Protein AF-A0A540V771-F1 (afdb_monomer)

Radius of gyration: 19.13 Å; Cα contacts (8 Å, |Δi|>4): 33; chains: 1; bounding box: 45×29×53 Å

Sequence (135 aa):
MIKTDSTKSMIPLLEKVAKYEKEKLGDEWYRRRKFEAVLYVILGVLFLFLSFGSGKSAENFFSKPDTLFFIMYTLFFLLMVNILTVLNNQKMDHSTEAELKGFARKSLLVGAAAALAFAIIIFQLILFYVFSQIN

Foldseek 3Di:
DPPLVQLDDPDVVSSVVSVVLCVQQPPLSSVLSVVVVVVVVVVVVVVVVCVVPPPPVVCVPPVDDPPVVVVVVVVVVVVLVVVLVVVLVVCSVPDHNVRCVVVSVVNVVVVVVSVVVVVVVVVVVVVVVVVVVVD

Organism: NCBI:txid1204385

pLDDT: mean 84.08, std 11.34, range [36.62, 94.56]

Solvent-accessible surface area (backbone atoms only — not comparable to full-atom values): 7633 Å² total; per-residue (Å²): 130,81,68,73,84,62,47,81,52,97,48,69,69,59,22,53,51,41,45,53,49,37,73,57,44,47,75,42,35,48,54,32,53,52,52,52,52,53,50,52,50,52,51,51,52,50,52,52,51,50,67,71,68,38,62,83,68,43,57,67,59,68,71,67,62,58,61,67,60,52,50,52,50,50,53,51,52,50,52,51,53,50,53,54,48,52,54,52,49,53,52,58,71,75,48,52,60,79,74,45,62,66,39,43,61,52,52,49,53,52,50,51,52,51,50,51,57,48,51,52,53,50,51,51,51,50,52,52,53,56,53,67,73,75,109

Secondary structure (DSSP, 8-state):
---TT----SSHHHHHHHHHHHHHHTHHHHHHHHHHHHHHHHHHHHHHHHHHH-HHHHHHHHHS--HHHHHHHHHHHHHHHHHHHHHHHHHHHH--TTTTTTHHHHHHHHHHHHHHHHHHHHHHHHHHHHHHHH-

Structure (mmCIF, N/CA/C/O backbone):
data_AF-A0A540V771-F1
#
_entry.id   AF-A0A540V771-F1
#
loop_
_atom_site.group_PDB
_atom_site.id
_atom_site.type_symbol
_atom_site.label_atom_id
_atom_site.label_alt_id
_atom_site.label_comp_id
_atom_site.label_asym_id
_atom_site.label_entity_id
_atom_site.label_seq_id
_atom_site.pdbx_PDB_ins_code
_atom_site.Cartn_x
_atom_site.Cartn_y
_atom_site.Cartn_z
_atom_site.occupancy
_atom_site.B_iso_or_equiv
_atom_site.auth_seq_id
_atom_site.auth_comp_id
_atom_site.auth_asym_id
_atom_site.auth_atom_id
_atom_site.pdbx_PDB_model_num
ATOM 1 N N . MET A 1 1 ? 0.444 -20.036 17.849 1.00 36.62 1 MET A N 1
ATOM 2 C CA . MET A 1 1 ? -0.691 -19.129 18.131 1.00 36.62 1 MET A CA 1
ATOM 3 C C . MET A 1 1 ? -0.267 -17.706 17.810 1.00 36.62 1 MET A C 1
ATOM 5 O O . MET A 1 1 ? 0.519 -17.130 18.552 1.00 36.62 1 MET A O 1
ATOM 9 N N . ILE A 1 2 ? -0.724 -17.154 16.685 1.00 44.03 2 ILE A N 1
ATOM 10 C CA . ILE A 1 2 ? -0.606 -15.713 16.432 1.00 44.03 2 ILE A CA 1
ATOM 11 C C . ILE A 1 2 ? -1.440 -15.040 17.528 1.00 44.03 2 ILE A C 1
ATOM 13 O O . ILE A 1 2 ? -2.602 -15.403 17.711 1.00 44.03 2 ILE A O 1
ATOM 17 N N . LYS A 1 3 ? -0.852 -14.135 18.320 1.00 47.66 3 LYS A N 1
ATOM 18 C CA . LYS A 1 3 ? -1.591 -13.352 19.325 1.00 47.66 3 LYS A CA 1
ATOM 19 C C . LYS A 1 3 ? -2.465 -12.329 18.603 1.00 47.66 3 LYS A C 1
ATOM 21 O O . LYS A 1 3 ? -2.164 -11.145 18.577 1.00 47.66 3 LYS A O 1
ATOM 26 N N . THR A 1 4 ? -3.530 -12.816 17.985 1.00 57.53 4 THR A N 1
ATOM 27 C CA . THR A 1 4 ? -4.438 -12.035 17.144 1.00 57.53 4 THR A CA 1
ATOM 28 C C . THR A 1 4 ? -5.229 -10.991 17.939 1.00 57.53 4 THR A C 1
ATOM 30 O O . THR A 1 4 ? -5.814 -10.108 17.336 1.00 57.53 4 THR A O 1
ATOM 33 N N . ASP A 1 5 ? -5.218 -11.066 19.275 1.00 62.91 5 ASP A N 1
ATOM 34 C CA . ASP A 1 5 ? -5.888 -10.116 20.171 1.00 62.91 5 ASP A CA 1
ATOM 35 C C . ASP A 1 5 ? -4.991 -8.995 20.704 1.00 62.91 5 ASP A C 1
ATOM 37 O O . ASP A 1 5 ? -5.479 -8.040 21.312 1.00 62.91 5 ASP A O 1
ATOM 41 N N . SER A 1 6 ? -3.675 -9.102 20.520 1.00 75.44 6 SER A N 1
ATOM 42 C CA . SER A 1 6 ? -2.740 -8.150 21.109 1.00 75.44 6 SER A CA 1
ATOM 43 C C . SER A 1 6 ? -2.517 -6.964 20.177 1.00 75.44 6 SER A C 1
ATOM 45 O O . SER A 1 6 ? -2.131 -7.134 19.026 1.00 75.44 6 SER A O 1
ATOM 47 N N . THR A 1 7 ? -2.692 -5.753 20.703 1.00 81.75 7 THR A N 1
ATOM 48 C CA . THR A 1 7 ? -2.315 -4.496 20.035 1.00 81.75 7 THR A CA 1
ATOM 49 C C . THR A 1 7 ? -0.838 -4.145 20.245 1.00 81.75 7 THR A C 1
ATOM 51 O O . THR A 1 7 ? -0.403 -3.062 19.866 1.00 81.75 7 THR A O 1
ATOM 54 N N . LYS A 1 8 ? -0.068 -5.022 20.906 1.00 83.62 8 LYS A N 1
ATOM 55 C CA . LYS A 1 8 ? 1.309 -4.748 21.322 1.00 83.62 8 LYS A CA 1
ATOM 56 C C . LYS A 1 8 ? 2.207 -4.573 20.100 1.00 83.62 8 LYS A C 1
ATOM 58 O O . LYS A 1 8 ? 2.230 -5.429 19.217 1.00 83.62 8 LYS A O 1
ATOM 63 N N . SER A 1 9 ? 2.979 -3.493 20.088 1.00 83.88 9 SER A N 1
ATOM 64 C CA . SER A 1 9 ? 3.948 -3.193 19.034 1.00 83.88 9 SER A CA 1
ATOM 65 C C . SER A 1 9 ? 5.300 -2.837 19.645 1.00 83.88 9 SER A C 1
ATOM 67 O O . SER A 1 9 ? 5.374 -2.377 20.780 1.00 83.88 9 SER A O 1
ATOM 69 N N . MET A 1 10 ? 6.381 -3.039 18.889 1.00 85.50 10 MET A N 1
ATOM 70 C CA . MET A 1 10 ? 7.705 -2.529 19.269 1.00 85.50 10 MET A CA 1
ATOM 71 C C . MET A 1 10 ? 7.765 -0.998 19.184 1.00 85.50 10 MET A C 1
ATOM 73 O O . MET A 1 10 ? 8.542 -0.370 19.894 1.00 85.50 10 MET A O 1
ATOM 77 N N . ILE A 1 11 ? 6.931 -0.398 18.328 1.00 90.25 11 ILE A N 1
ATOM 78 C CA . ILE A 1 11 ? 6.859 1.050 18.130 1.00 90.25 11 ILE A CA 1
ATOM 79 C C . ILE A 1 11 ? 5.635 1.581 18.894 1.00 90.25 11 ILE A C 1
ATOM 81 O O . ILE A 1 11 ? 4.506 1.248 18.514 1.00 90.25 11 ILE A O 1
ATOM 85 N N . PRO A 1 12 ? 5.810 2.442 19.919 1.00 87.81 12 PRO A N 1
ATOM 86 C CA . PRO A 1 12 ? 4.707 2.909 20.765 1.00 87.81 12 PRO A CA 1
ATOM 87 C C . PRO A 1 12 ? 3.585 3.626 20.003 1.00 87.81 12 PRO A C 1
ATOM 89 O O . PRO A 1 12 ? 2.413 3.486 20.345 1.00 87.81 12 PRO A O 1
ATOM 92 N N . LEU A 1 13 ? 3.926 4.376 18.950 1.00 88.44 13 LEU A N 1
ATOM 93 C CA . LEU A 1 13 ? 2.946 5.042 18.083 1.00 88.44 13 LEU A CA 1
ATOM 94 C C . LEU A 1 13 ? 2.022 4.035 17.388 1.00 88.44 13 LEU A C 1
ATOM 96 O O . LEU A 1 13 ? 0.810 4.227 17.381 1.00 88.44 13 LEU A O 1
ATOM 100 N N . LEU A 1 14 ? 2.573 2.933 16.872 1.00 86.19 14 LEU A N 1
ATOM 101 C CA . LEU A 1 14 ? 1.782 1.892 16.214 1.00 86.19 14 LEU A CA 1
ATOM 102 C C . LEU A 1 14 ? 0.876 1.155 17.203 1.00 86.19 14 LEU A C 1
ATOM 104 O O . LEU A 1 14 ? -0.239 0.790 16.849 1.00 86.19 14 LEU A O 1
ATOM 108 N N . GLU A 1 15 ? 1.320 0.967 18.448 1.00 89.00 15 GLU A N 1
ATOM 109 C CA . GLU A 1 15 ? 0.468 0.391 19.492 1.00 89.00 15 GLU A CA 1
ATOM 110 C C . GLU A 1 15 ? -0.715 1.309 19.835 1.00 89.00 15 GLU A C 1
ATOM 112 O O . GLU A 1 15 ? -1.831 0.820 20.005 1.00 89.00 15 GLU A O 1
ATOM 117 N N . LYS A 1 16 ? -0.502 2.632 19.900 1.00 90.31 16 LYS A N 1
ATOM 118 C CA . LYS A 1 16 ? -1.593 3.598 20.119 1.00 90.31 16 LYS A CA 1
ATOM 119 C C . LYS A 1 16 ? -2.621 3.549 18.990 1.00 90.31 16 LYS A C 1
ATOM 121 O O . LYS A 1 16 ? -3.814 3.473 19.267 1.00 90.31 16 LYS A O 1
ATOM 126 N N . VAL A 1 17 ? -2.159 3.533 17.739 1.00 88.44 17 VAL A N 1
ATOM 127 C CA . VAL A 1 17 ? -3.039 3.408 16.567 1.00 88.44 17 VAL A CA 1
ATOM 128 C C . VAL A 1 17 ? -3.802 2.084 16.606 1.00 88.44 17 VAL A C 1
ATOM 130 O O . VAL A 1 17 ? -5.015 2.077 16.439 1.00 88.44 17 VAL A O 1
ATOM 133 N N . ALA A 1 18 ? -3.129 0.973 16.911 1.00 88.38 18 ALA A N 1
ATOM 134 C CA . ALA A 1 18 ? -3.770 -0.337 16.979 1.00 88.38 18 ALA A CA 1
ATOM 135 C C . ALA A 1 18 ? -4.834 -0.429 18.085 1.00 88.38 18 ALA A C 1
ATOM 137 O O . ALA A 1 18 ? -5.848 -1.092 17.886 1.00 88.38 18 ALA A O 1
ATOM 138 N N . LYS A 1 19 ? -4.626 0.231 19.235 1.00 91.56 19 LYS A N 1
ATOM 139 C CA . LYS A 1 19 ? -5.647 0.338 20.291 1.00 91.56 19 LYS A CA 1
ATOM 140 C C . LYS A 1 19 ? -6.864 1.122 19.808 1.00 91.56 19 LYS A C 1
ATOM 142 O O . LYS A 1 19 ? -7.966 0.594 19.894 1.00 91.56 19 LYS A O 1
ATOM 147 N N . TYR A 1 20 ? -6.649 2.297 19.214 1.00 90.75 20 TYR A N 1
ATOM 148 C CA . TYR A 1 20 ? -7.724 3.111 18.636 1.00 90.75 20 TYR A CA 1
ATOM 149 C C . TYR A 1 20 ? -8.530 2.343 17.576 1.00 90.75 20 TYR A C 1
ATOM 151 O O . TYR A 1 20 ? -9.754 2.276 17.647 1.00 90.75 20 TYR A O 1
ATOM 159 N N . GLU A 1 21 ? -7.854 1.705 16.615 1.00 88.56 21 GLU A N 1
ATOM 160 C CA . GLU A 1 21 ? -8.529 0.925 15.574 1.00 88.56 21 GLU A CA 1
ATOM 161 C C . GLU A 1 21 ? -9.314 -0.255 16.156 1.00 88.56 21 GLU A C 1
ATOM 163 O O . GLU A 1 21 ? -10.407 -0.557 15.677 1.00 88.56 21 GLU A O 1
ATOM 168 N N . LYS A 1 22 ? -8.771 -0.929 17.179 1.00 90.38 22 LYS A N 1
ATOM 169 C CA . LYS A 1 22 ? -9.439 -2.062 17.830 1.00 90.38 22 LYS A CA 1
ATOM 170 C C . LYS A 1 22 ? -10.692 -1.617 18.578 1.00 90.38 22 LYS A C 1
ATOM 172 O O . LYS A 1 22 ? -11.721 -2.270 18.448 1.00 90.38 22 LYS A O 1
ATOM 177 N N . GLU A 1 23 ? -10.616 -0.513 19.317 1.00 90.00 23 GLU A N 1
ATOM 178 C CA . GLU A 1 23 ? -11.766 0.074 20.014 1.00 90.00 23 GLU A CA 1
ATOM 179 C C . GLU A 1 23 ? -12.872 0.476 19.033 1.00 90.00 23 GLU A C 1
ATOM 181 O O . GLU A 1 23 ? -14.045 0.254 19.309 1.00 90.00 23 GLU A O 1
ATOM 186 N N . LYS A 1 24 ? -12.507 1.003 17.858 1.00 88.62 24 LYS A N 1
ATOM 187 C CA . LYS A 1 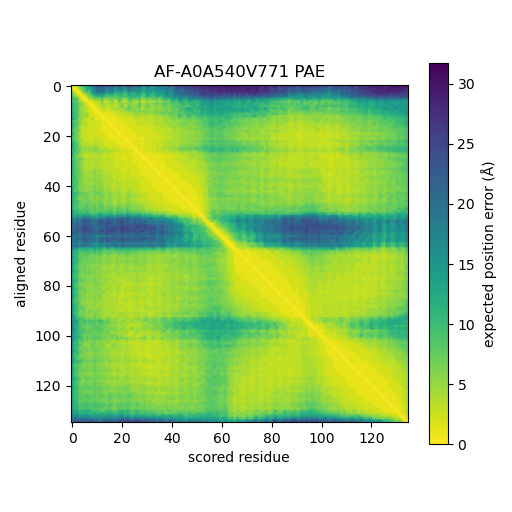24 ? -13.478 1.485 16.870 1.00 88.62 24 LYS A CA 1
ATOM 188 C C . LYS A 1 24 ? -14.116 0.393 16.011 1.00 88.62 24 LYS A C 1
ATOM 190 O O . LYS A 1 24 ? -15.275 0.510 15.623 1.00 88.62 24 LYS A O 1
ATOM 195 N N . LEU A 1 25 ? -13.350 -0.637 15.654 1.00 87.25 25 LEU A N 1
ATOM 196 C CA . LEU A 1 25 ? -13.796 -1.706 14.753 1.00 87.25 25 LEU A CA 1
ATOM 197 C C . LEU A 1 25 ? -14.321 -2.946 15.493 1.00 87.25 25 LEU A C 1
ATOM 199 O O . LEU A 1 25 ? -14.960 -3.790 14.862 1.00 87.25 25 LEU A O 1
ATOM 203 N N . GLY A 1 26 ? -14.020 -3.102 16.786 1.00 88.50 26 GLY A N 1
ATOM 204 C CA . GLY A 1 26 ? -14.410 -4.275 17.568 1.00 88.50 26 GLY A CA 1
ATOM 205 C C . GLY A 1 26 ? -13.974 -5.585 16.899 1.00 88.50 26 GLY A C 1
ATOM 206 O O . GLY A 1 26 ? -12.815 -5.756 16.514 1.00 88.50 26 GLY A O 1
ATOM 207 N N . ASP A 1 27 ? -14.918 -6.502 16.688 1.00 86.50 27 ASP A N 1
ATOM 208 C CA . ASP A 1 27 ? -14.669 -7.810 16.060 1.00 86.50 27 ASP A CA 1
ATOM 209 C C . ASP A 1 27 ? -14.174 -7.722 14.603 1.00 86.50 27 ASP A C 1
ATOM 211 O O . ASP A 1 27 ? -13.469 -8.615 14.112 1.00 86.50 27 ASP A O 1
ATOM 215 N N . GLU A 1 28 ? -14.513 -6.649 13.880 1.00 89.25 28 GLU A N 1
ATOM 216 C CA . GLU A 1 28 ? -14.033 -6.440 12.508 1.00 89.25 28 GLU A CA 1
ATOM 217 C C . GLU A 1 28 ? -12.524 -6.166 12.471 1.00 89.25 28 GLU A C 1
ATOM 219 O O . GLU A 1 28 ? -11.868 -6.495 11.477 1.00 89.25 28 GLU A O 1
ATOM 224 N N . TRP A 1 29 ? -11.942 -5.670 13.569 1.00 89.31 29 TRP A N 1
ATOM 225 C CA . TRP A 1 29 ? -10.495 -5.506 13.699 1.00 89.31 29 TRP A CA 1
ATOM 226 C C . TRP A 1 29 ? -9.774 -6.849 13.552 1.00 89.31 29 TRP A C 1
ATOM 228 O O . TRP A 1 29 ? -8.835 -6.979 12.764 1.00 89.31 29 TRP A O 1
ATOM 238 N N . TYR A 1 30 ? -10.267 -7.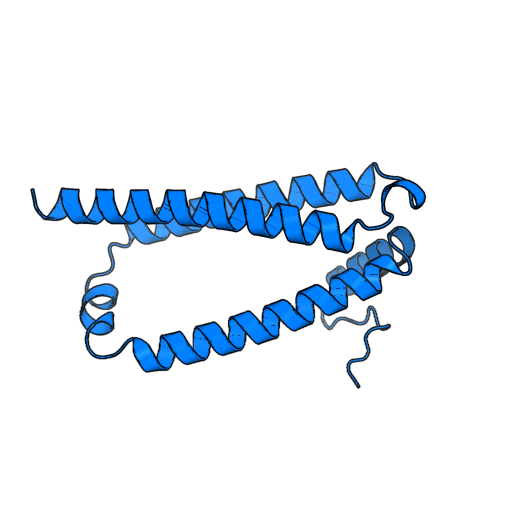891 14.229 1.00 88.00 30 TYR A N 1
ATOM 239 C CA . TYR A 1 30 ? -9.695 -9.234 14.138 1.00 88.00 30 TYR A CA 1
ATOM 240 C C . TYR A 1 30 ? -9.787 -9.787 12.711 1.00 88.00 30 TYR A C 1
ATOM 242 O O . TYR A 1 30 ? -8.823 -10.350 12.182 1.00 88.00 30 TYR A O 1
ATOM 250 N N . ARG A 1 31 ? -10.943 -9.613 12.056 1.00 88.75 31 ARG A N 1
ATOM 251 C CA . ARG A 1 31 ? -11.157 -10.070 10.672 1.00 88.75 31 ARG A CA 1
ATOM 252 C C . ARG A 1 31 ? -10.180 -9.395 9.718 1.00 88.75 31 ARG A C 1
ATOM 254 O O . ARG A 1 31 ? -9.547 -10.088 8.922 1.00 88.75 31 ARG A O 1
ATOM 261 N N . ARG A 1 32 ? -10.007 -8.075 9.844 1.00 88.31 32 ARG A N 1
ATOM 262 C CA . ARG A 1 32 ? -9.031 -7.297 9.072 1.00 88.31 32 ARG A CA 1
ATOM 263 C C . ARG A 1 32 ? -7.612 -7.826 9.281 1.00 88.31 32 ARG A C 1
ATOM 265 O O . ARG A 1 32 ? -6.953 -8.169 8.304 1.00 88.31 32 ARG A O 1
ATOM 272 N N . ARG A 1 33 ? -7.174 -7.999 10.533 1.00 88.56 33 ARG A N 1
ATOM 273 C CA . ARG A 1 33 ? -5.832 -8.516 10.863 1.00 88.56 33 ARG A CA 1
ATOM 274 C C . ARG A 1 33 ? -5.585 -9.921 10.320 1.00 88.56 33 ARG A C 1
ATOM 276 O O . ARG A 1 33 ? -4.487 -10.214 9.850 1.0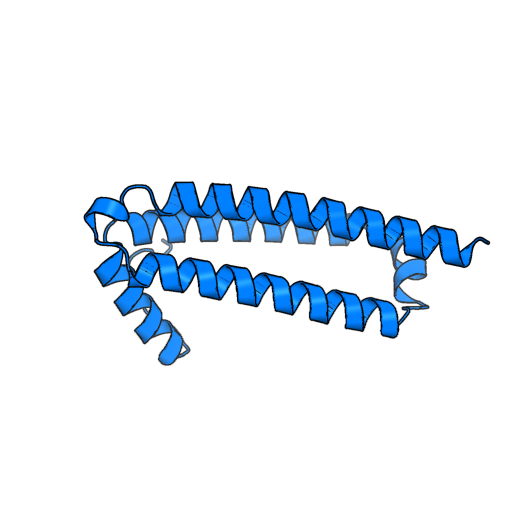0 88.56 33 ARG A O 1
ATOM 283 N N . LYS A 1 34 ? -6.599 -10.789 10.344 1.00 88.88 34 LYS A N 1
ATOM 284 C CA . LYS A 1 34 ? -6.507 -12.131 9.759 1.00 88.88 34 LYS A CA 1
ATOM 285 C C . LYS A 1 34 ? -6.335 -12.072 8.240 1.00 88.88 34 LYS A C 1
ATOM 287 O O . LYS A 1 34 ? -5.491 -12.791 7.712 1.00 88.88 34 LYS A O 1
ATOM 292 N N . PHE A 1 35 ? -7.097 -11.224 7.545 1.00 88.38 35 PHE A N 1
ATOM 293 C CA . PHE A 1 35 ? -6.938 -11.042 6.100 1.00 88.38 35 PHE A CA 1
ATOM 294 C C . PHE A 1 35 ? -5.562 -10.476 5.745 1.00 88.38 35 PHE A C 1
ATOM 296 O O . PHE A 1 35 ? -4.907 -11.018 4.862 1.00 88.38 35 PHE A O 1
ATOM 303 N N . GLU A 1 36 ? -5.090 -9.461 6.471 1.00 88.19 36 GLU A N 1
ATOM 304 C CA . GLU A 1 36 ? -3.744 -8.899 6.293 1.00 88.19 36 GLU A CA 1
ATOM 305 C C . GLU A 1 36 ? -2.658 -9.969 6.461 1.00 88.19 36 GLU A C 1
ATOM 307 O O . GLU A 1 36 ? -1.780 -10.095 5.612 1.00 88.19 36 GLU A O 1
ATOM 312 N N . ALA A 1 37 ? -2.743 -10.799 7.506 1.00 89.88 37 ALA A N 1
ATOM 313 C CA . ALA A 1 37 ? -1.781 -11.876 7.728 1.00 89.88 37 ALA A CA 1
ATOM 314 C C . ALA A 1 37 ? -1.767 -12.898 6.579 1.00 89.88 37 ALA A C 1
ATOM 316 O O . ALA A 1 37 ? -0.695 -13.296 6.127 1.00 89.88 37 ALA A O 1
ATOM 317 N N . VAL A 1 38 ? -2.942 -13.300 6.079 1.00 90.62 38 VAL A N 1
ATOM 318 C CA . VAL A 1 38 ? -3.048 -14.202 4.920 1.00 90.62 38 VAL A CA 1
ATOM 319 C C . VAL A 1 38 ? -2.433 -13.562 3.675 1.00 90.62 38 VAL A C 1
ATOM 321 O O . VAL A 1 38 ? -1.660 -14.215 2.979 1.00 90.62 38 VAL A O 1
ATOM 324 N N . LEU A 1 39 ? -2.715 -12.283 3.419 1.00 89.19 39 LEU A N 1
ATOM 325 C CA . LEU A 1 39 ? -2.129 -11.555 2.294 1.00 89.19 39 LEU A CA 1
ATOM 326 C C . LEU A 1 39 ? -0.607 -11.460 2.391 1.00 89.19 39 LEU A C 1
ATOM 328 O O . LEU A 1 39 ? 0.065 -11.656 1.385 1.00 89.19 39 LEU A O 1
ATOM 332 N N . TYR A 1 40 ? -0.048 -11.207 3.576 1.00 91.50 40 TYR A N 1
ATOM 333 C CA . TYR A 1 40 ? 1.405 -11.174 3.760 1.00 91.50 40 TYR A CA 1
ATOM 334 C C . TYR A 1 40 ? 2.056 -12.525 3.479 1.00 91.50 40 TYR A C 1
ATOM 336 O O . TYR A 1 40 ? 3.120 -12.567 2.869 1.00 91.50 40 TYR A O 1
ATOM 344 N N . VAL A 1 41 ? 1.407 -13.628 3.860 1.00 94.56 41 VAL A N 1
ATOM 345 C CA . VAL A 1 41 ? 1.881 -14.971 3.505 1.00 94.56 41 VAL A CA 1
ATOM 346 C C . VAL A 1 41 ? 1.834 -15.176 1.991 1.00 94.56 41 VAL A C 1
ATOM 348 O O . VAL A 1 41 ? 2.826 -15.616 1.415 1.00 94.56 41 VAL A O 1
ATOM 351 N N . ILE A 1 42 ? 0.726 -14.813 1.335 1.00 92.62 42 ILE A N 1
ATOM 352 C CA . ILE A 1 42 ? 0.586 -14.922 -0.127 1.00 92.62 42 ILE A CA 1
ATOM 353 C C . ILE A 1 42 ? 1.667 -14.102 -0.839 1.00 92.62 42 ILE A C 1
ATOM 355 O O . ILE A 1 42 ? 2.343 -14.623 -1.722 1.00 92.62 42 ILE A O 1
ATOM 359 N N . LEU A 1 43 ? 1.870 -12.846 -0.434 1.00 90.88 43 LEU A N 1
ATOM 360 C CA . LEU A 1 43 ? 2.900 -11.967 -0.992 1.00 90.88 43 LEU A CA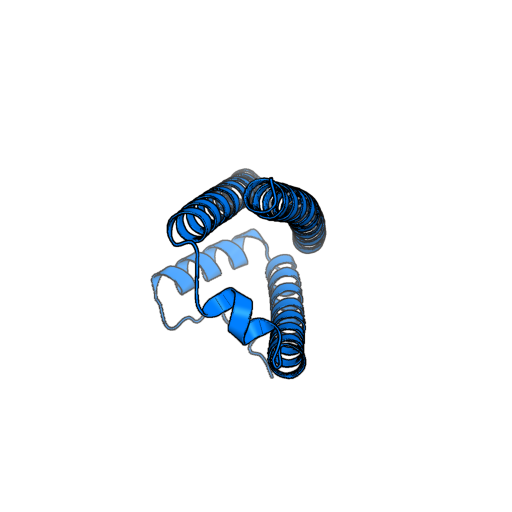 1
ATOM 361 C C . LEU A 1 43 ? 4.309 -12.511 -0.746 1.00 90.88 43 LEU A C 1
ATOM 363 O O . LEU A 1 43 ? 5.137 -12.479 -1.649 1.00 90.88 43 LEU A O 1
ATOM 367 N N . GLY A 1 44 ? 4.576 -13.053 0.443 1.00 93.00 44 GLY A N 1
ATOM 368 C CA . GLY A 1 44 ? 5.854 -13.688 0.753 1.00 93.00 44 GLY A CA 1
ATOM 369 C C . GLY A 1 44 ? 6.146 -14.871 -0.171 1.00 93.00 44 GLY A C 1
ATOM 370 O O . GLY A 1 44 ? 7.225 -14.943 -0.754 1.00 93.00 44 GLY A O 1
ATOM 371 N N . VAL A 1 45 ? 5.169 -15.761 -0.371 1.00 93.38 45 VAL A N 1
ATOM 372 C CA . VAL A 1 45 ? 5.291 -16.894 -1.306 1.00 93.38 45 VAL A CA 1
ATOM 373 C C . VAL A 1 45 ? 5.470 -16.407 -2.745 1.00 93.38 45 VAL A C 1
ATOM 375 O O . VAL A 1 45 ? 6.321 -16.933 -3.460 1.00 93.38 45 VAL A O 1
ATOM 378 N N . LEU A 1 46 ? 4.723 -15.381 -3.161 1.00 90.44 46 LEU A N 1
ATOM 379 C CA . LEU A 1 46 ? 4.842 -14.777 -4.488 1.00 90.44 46 LEU A CA 1
ATOM 380 C C . LEU A 1 46 ? 6.249 -14.211 -4.723 1.00 90.44 46 LEU A C 1
ATOM 3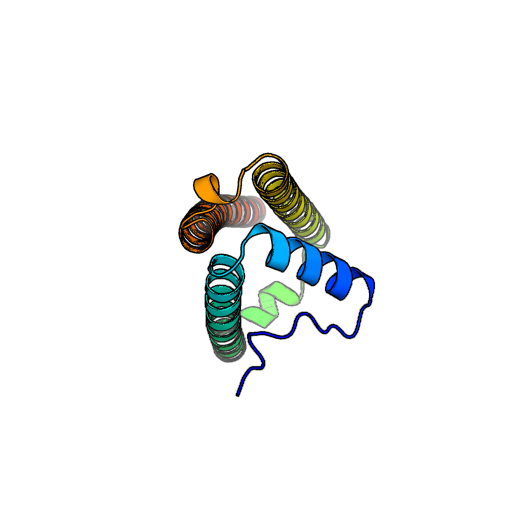82 O O . LEU A 1 46 ? 6.851 -14.483 -5.757 1.00 90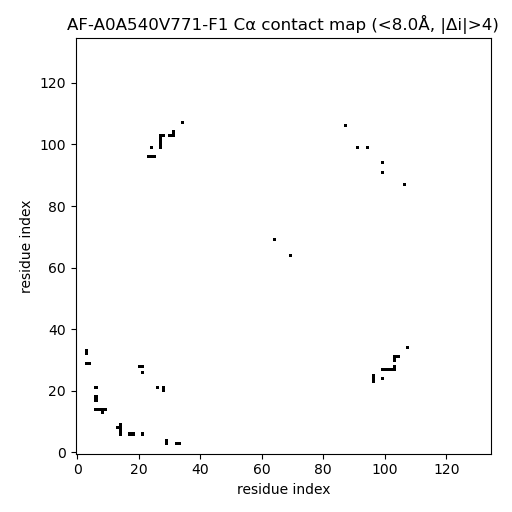.44 46 LEU A O 1
ATOM 386 N N . PHE A 1 47 ? 6.793 -13.451 -3.771 1.00 88.44 47 PHE A N 1
ATOM 387 C CA . PHE A 1 47 ? 8.134 -12.880 -3.893 1.00 88.44 47 PHE A CA 1
ATOM 388 C C . PHE A 1 47 ? 9.225 -13.945 -3.882 1.00 88.44 47 PHE A C 1
ATOM 390 O O . PHE A 1 47 ? 10.175 -13.833 -4.654 1.00 88.44 47 PHE A O 1
ATOM 397 N N . LEU A 1 48 ? 9.075 -15.002 -3.079 1.00 89.06 48 LEU A N 1
ATOM 398 C CA . LEU A 1 48 ? 9.975 -16.152 -3.148 1.00 89.06 48 LEU A CA 1
ATOM 399 C C . LEU A 1 48 ? 9.930 -16.787 -4.539 1.00 89.06 48 LEU A C 1
ATOM 401 O O . LEU A 1 48 ? 10.975 -16.974 -5.155 1.00 89.06 48 LEU A O 1
ATOM 405 N N . PHE A 1 49 ? 8.737 -17.045 -5.076 1.00 87.94 49 PHE A N 1
ATOM 406 C CA . PHE A 1 49 ? 8.580 -17.600 -6.419 1.00 87.94 49 PHE A CA 1
ATOM 407 C C . PHE A 1 49 ? 9.213 -16.706 -7.498 1.00 87.94 49 PHE A C 1
ATOM 409 O O . PHE A 1 49 ? 9.974 -17.191 -8.336 1.00 87.94 49 PHE A O 1
ATOM 416 N N . LEU A 1 50 ? 8.975 -15.392 -7.437 1.00 84.00 50 LEU A N 1
ATOM 417 C CA . LEU A 1 50 ? 9.595 -14.408 -8.330 1.00 84.00 50 LEU A CA 1
ATOM 418 C C . LEU A 1 50 ? 11.124 -14.404 -8.211 1.00 84.00 50 LEU A C 1
ATOM 420 O O . LEU A 1 50 ? 11.809 -14.290 -9.225 1.00 84.00 50 LEU A O 1
ATOM 424 N N . SER A 1 51 ? 11.672 -14.572 -7.006 1.00 82.19 51 SER A N 1
ATOM 425 C CA . SER A 1 51 ? 13.119 -14.640 -6.779 1.00 82.19 51 SER A CA 1
ATOM 426 C C . SER A 1 51 ? 13.768 -15.875 -7.410 1.00 82.19 51 SER A C 1
ATOM 428 O O . SER A 1 51 ? 14.918 -15.795 -7.830 1.00 82.19 51 SER A O 1
ATOM 430 N N . PHE A 1 52 ? 13.067 -17.010 -7.488 1.00 81.75 52 PHE A N 1
ATOM 431 C CA . PHE A 1 52 ? 13.587 -18.218 -8.143 1.00 81.75 52 PHE A CA 1
ATOM 432 C C . PHE A 1 52 ? 13.371 -18.209 -9.662 1.00 81.75 52 PHE A C 1
ATOM 434 O O . PHE A 1 52 ? 14.180 -18.766 -10.401 1.00 81.75 52 PHE A O 1
ATOM 441 N N . GLY A 1 53 ? 12.300 -17.569 -10.141 1.00 71.31 53 GLY A N 1
ATOM 442 C CA . GLY A 1 53 ? 11.965 -17.496 -11.567 1.00 71.31 53 GLY A CA 1
ATOM 443 C C . GLY A 1 53 ? 12.694 -16.401 -12.355 1.00 71.31 53 GLY A C 1
ATOM 444 O O . GLY A 1 53 ? 12.624 -16.394 -13.580 1.00 71.31 53 GLY A O 1
ATOM 445 N N . SER A 1 54 ? 13.381 -15.470 -11.688 1.00 66.50 54 SER A N 1
ATOM 446 C CA . SER A 1 54 ? 13.906 -14.250 -12.326 1.00 66.50 54 SER A CA 1
ATOM 447 C C . SER A 1 54 ? 15.181 -14.444 -13.159 1.00 66.50 54 SER A C 1
ATOM 449 O O . SER A 1 54 ? 15.372 -13.665 -14.092 1.00 66.50 54 SER A O 1
ATOM 451 N N . GLY A 1 55 ? 15.980 -15.491 -12.905 1.00 66.12 55 GLY A N 1
ATOM 452 C CA . GLY A 1 55 ? 17.062 -16.016 -13.765 1.00 66.12 55 GLY A CA 1
ATOM 453 C C . GLY A 1 55 ? 17.906 -15.008 -14.577 1.00 66.12 55 GLY A C 1
ATOM 454 O O . GLY A 1 55 ? 18.044 -13.838 -14.234 1.00 66.12 55 GLY A O 1
ATOM 455 N N . LYS A 1 56 ? 18.476 -15.462 -15.706 1.00 59.44 56 LYS A N 1
ATOM 456 C CA . LYS A 1 56 ? 19.305 -14.644 -16.628 1.00 59.44 56 LYS A CA 1
ATOM 457 C C . LYS A 1 56 ? 18.570 -13.427 -17.225 1.00 59.44 56 LYS A C 1
ATOM 459 O O . LYS A 1 56 ? 19.198 -12.520 -17.756 1.00 59.44 56 LYS A O 1
ATOM 464 N N . SER A 1 57 ? 17.240 -13.395 -17.154 1.00 58.19 57 SER A N 1
ATOM 465 C CA . SER A 1 57 ? 16.395 -12.288 -17.620 1.00 58.19 57 SER A CA 1
ATOM 466 C C . SER A 1 57 ? 16.435 -11.054 -16.710 1.00 58.19 57 SER A C 1
ATOM 468 O O . SER A 1 57 ? 16.308 -9.938 -17.209 1.00 58.19 57 SER A O 1
ATOM 470 N N . ALA A 1 58 ? 16.641 -11.222 -15.399 1.00 56.69 58 ALA A N 1
ATOM 471 C CA . ALA A 1 58 ? 16.719 -10.101 -14.461 1.00 56.69 58 ALA A CA 1
ATOM 472 C C . ALA A 1 58 ? 18.052 -9.340 -14.542 1.00 56.69 58 ALA A C 1
ATOM 474 O O . ALA A 1 58 ? 18.071 -8.129 -14.315 1.00 56.69 58 ALA A O 1
ATOM 475 N N . GLU A 1 59 ? 19.144 -10.009 -14.935 1.00 54.28 59 GLU A N 1
ATOM 476 C CA . GLU A 1 59 ? 20.456 -9.370 -15.119 1.00 54.28 59 GLU A CA 1
ATOM 477 C C . GLU A 1 59 ? 20.389 -8.196 -16.104 1.00 54.28 59 GLU A C 1
ATOM 479 O O . GLU A 1 59 ? 20.992 -7.161 -15.849 1.00 54.28 59 GLU A O 1
ATOM 484 N N . ASN A 1 60 ? 19.594 -8.286 -17.174 1.00 54.72 60 ASN A N 1
ATOM 485 C CA . ASN A 1 60 ? 19.467 -7.209 -18.164 1.00 54.72 60 ASN A CA 1
ATOM 486 C C . ASN A 1 60 ? 18.611 -6.024 -17.683 1.00 54.72 60 ASN A C 1
ATOM 488 O O . ASN A 1 60 ? 18.870 -4.890 -18.074 1.00 54.72 60 ASN A O 1
ATOM 492 N N . PHE A 1 61 ? 17.613 -6.259 -16.826 1.00 57.69 61 PHE A N 1
ATOM 493 C CA . PHE A 1 61 ? 16.735 -5.197 -16.320 1.00 57.69 61 PHE A CA 1
ATOM 494 C C . PHE A 1 61 ? 17.404 -4.372 -15.209 1.00 57.69 61 PHE A C 1
ATOM 496 O O . PHE A 1 61 ? 17.237 -3.156 -15.147 1.00 57.69 61 PHE A O 1
ATOM 503 N N . PHE A 1 62 ? 18.205 -5.017 -14.354 1.00 59.53 62 PHE A N 1
ATOM 504 C CA . PHE A 1 62 ? 18.894 -4.352 -13.242 1.00 59.53 62 PHE A CA 1
ATOM 505 C C . PHE A 1 62 ? 20.314 -3.865 -13.570 1.00 59.53 62 PHE A C 1
ATOM 507 O O . PHE A 1 62 ? 20.889 -3.135 -12.768 1.00 59.53 62 PHE A O 1
ATOM 514 N N . SER A 1 63 ? 20.896 -4.235 -14.717 1.00 61.25 63 SER A N 1
ATOM 515 C CA . SER A 1 63 ? 22.261 -3.815 -15.095 1.00 61.25 63 SER A CA 1
ATOM 516 C C . SER A 1 63 ? 22.343 -2.420 -15.715 1.00 61.25 63 SER A C 1
ATOM 518 O O . SER A 1 63 ? 23.393 -1.784 -15.633 1.00 61.25 63 SER A O 1
ATOM 520 N N . LYS A 1 64 ? 21.251 -1.913 -16.302 1.00 68.44 64 LYS A N 1
ATOM 521 C CA . LYS A 1 64 ? 21.127 -0.520 -16.768 1.00 68.44 64 LYS A CA 1
ATOM 522 C C . LYS A 1 64 ? 19.809 0.092 -16.288 1.00 68.44 64 LYS A C 1
ATOM 524 O O . LYS A 1 64 ? 18.930 0.361 -17.105 1.00 68.44 64 LYS A O 1
ATOM 529 N N . PRO A 1 65 ? 19.631 0.267 -14.970 1.00 69.19 65 PRO A N 1
ATOM 530 C CA . PRO A 1 65 ? 18.397 0.816 -14.450 1.00 69.19 65 PRO A CA 1
ATOM 531 C C . PRO A 1 65 ? 18.290 2.283 -14.868 1.00 69.19 65 PRO A C 1
ATOM 533 O O . PRO A 1 65 ? 19.190 3.085 -14.613 1.00 69.19 65 PRO A O 1
ATOM 536 N N . ASP A 1 66 ? 17.176 2.644 -15.495 1.00 82.06 66 ASP A N 1
ATOM 537 C CA . ASP A 1 66 ? 16.834 4.042 -15.716 1.00 82.06 66 ASP A CA 1
ATOM 538 C C . ASP A 1 66 ? 16.367 4.645 -14.392 1.00 82.06 66 ASP A C 1
ATOM 540 O O . ASP A 1 66 ? 15.219 4.503 -13.961 1.00 82.06 66 ASP A O 1
ATOM 544 N N . THR A 1 67 ? 17.312 5.279 -13.704 1.00 85.12 67 THR A N 1
ATOM 545 C CA . THR A 1 67 ? 17.102 5.873 -12.385 1.00 85.12 67 THR A CA 1
ATOM 546 C C . THR A 1 67 ? 15.923 6.844 -12.376 1.00 85.12 67 THR A C 1
ATOM 548 O O . THR A 1 67 ? 15.176 6.878 -11.398 1.00 85.12 67 THR A O 1
ATOM 551 N N . LEU A 1 68 ? 15.718 7.611 -13.455 1.00 86.38 68 LEU A N 1
ATOM 552 C CA . LEU A 1 68 ? 14.620 8.570 -13.528 1.00 86.38 68 LEU A CA 1
ATOM 553 C C . LEU A 1 68 ? 13.274 7.842 -13.575 1.00 86.38 68 LEU A C 1
ATOM 555 O O . LEU A 1 68 ? 12.370 8.190 -12.813 1.00 86.38 68 LEU A O 1
ATOM 559 N N . PHE A 1 69 ? 13.168 6.789 -14.391 1.00 84.50 69 PHE A N 1
ATOM 560 C CA . PHE A 1 69 ? 11.975 5.945 -14.448 1.00 84.50 69 PHE A CA 1
ATOM 561 C C . PHE A 1 69 ? 11.630 5.351 -13.072 1.00 84.50 69 PHE A C 1
ATOM 563 O O . PHE A 1 69 ? 10.491 5.466 -12.613 1.00 84.50 69 PHE A O 1
ATOM 570 N N . PHE A 1 70 ? 12.610 4.786 -12.359 1.00 86.06 70 PHE A N 1
ATOM 571 C CA . PHE A 1 70 ? 12.380 4.204 -11.030 1.00 86.06 70 PHE A CA 1
ATOM 572 C C . PHE A 1 70 ? 12.010 5.240 -9.961 1.00 86.06 70 PHE A C 1
ATOM 574 O O . PHE A 1 70 ? 11.176 4.952 -9.096 1.00 86.06 70 PHE A O 1
ATOM 581 N N . ILE A 1 71 ? 12.584 6.447 -10.009 1.00 90.50 71 ILE A N 1
ATOM 582 C CA . ILE A 1 71 ? 12.198 7.544 -9.109 1.00 90.50 71 ILE A CA 1
ATOM 583 C C . ILE A 1 71 ? 10.745 7.944 -9.368 1.00 90.50 71 ILE A C 1
ATOM 585 O O . ILE A 1 71 ? 9.957 8.011 -8.423 1.00 90.50 71 ILE A O 1
ATOM 589 N N . MET A 1 72 ? 10.364 8.159 -10.631 1.00 87.44 72 MET A N 1
ATOM 590 C CA . MET A 1 72 ? 8.988 8.512 -10.992 1.00 87.44 72 MET A CA 1
ATOM 591 C C . MET A 1 72 ? 7.998 7.424 -10.569 1.00 87.44 72 MET A C 1
ATOM 593 O O . MET A 1 72 ? 6.974 7.729 -9.957 1.00 87.44 72 MET A O 1
ATOM 597 N N . TYR A 1 73 ? 8.336 6.156 -10.817 1.00 87.06 73 TYR A N 1
ATOM 598 C CA . TYR A 1 73 ? 7.556 5.007 -10.366 1.00 87.06 73 TYR A CA 1
ATOM 599 C C . TYR A 1 73 ? 7.366 5.005 -8.842 1.00 87.06 73 TYR A C 1
ATOM 601 O O . TYR A 1 73 ? 6.248 4.856 -8.350 1.00 87.06 73 TYR A O 1
ATOM 609 N N . THR A 1 74 ? 8.446 5.221 -8.088 1.00 90.44 74 THR A N 1
ATOM 610 C CA . THR A 1 74 ? 8.416 5.226 -6.619 1.00 90.44 74 THR A CA 1
ATOM 611 C C . THR A 1 74 ? 7.562 6.370 -6.079 1.00 90.44 74 THR A C 1
ATOM 613 O O . THR A 1 74 ? 6.741 6.152 -5.188 1.00 90.44 74 THR A O 1
ATOM 616 N N . LEU A 1 75 ? 7.707 7.580 -6.627 1.00 92.62 75 LEU A N 1
ATOM 617 C CA . LEU A 1 75 ? 6.900 8.738 -6.237 1.00 92.62 75 LEU A CA 1
ATOM 618 C C . LEU A 1 75 ? 5.416 8.516 -6.536 1.00 92.62 75 LEU A C 1
ATOM 620 O O . LEU A 1 75 ? 4.569 8.812 -5.694 1.00 92.62 75 LEU A O 1
ATOM 624 N N . PHE A 1 76 ? 5.098 7.950 -7.701 1.00 89.00 76 PHE A N 1
ATOM 625 C CA . PHE A 1 76 ? 3.725 7.632 -8.078 1.00 89.00 76 PHE A CA 1
ATOM 626 C C . PHE A 1 76 ? 3.111 6.569 -7.156 1.00 89.00 76 PHE A C 1
ATOM 628 O O . PHE A 1 76 ? 1.994 6.741 -6.663 1.00 89.00 76 PHE A O 1
ATOM 635 N N . PHE A 1 77 ? 3.865 5.510 -6.847 1.00 89.62 77 PHE A N 1
ATOM 636 C CA . PHE A 1 77 ? 3.451 4.487 -5.888 1.00 89.62 77 PHE A CA 1
ATOM 637 C C . PHE A 1 77 ? 3.207 5.078 -4.492 1.00 89.62 77 PHE A C 1
ATOM 639 O O . PHE A 1 77 ? 2.161 4.829 -3.890 1.00 89.62 77 PHE A O 1
ATOM 646 N N . LEU A 1 78 ? 4.132 5.906 -3.991 1.00 93.44 78 LEU A N 1
ATOM 647 C CA . LEU A 1 78 ? 3.989 6.584 -2.702 1.00 93.44 78 LEU A CA 1
ATOM 648 C C . LEU A 1 78 ? 2.753 7.480 -2.671 1.00 93.44 78 LEU A C 1
ATOM 650 O O . LEU A 1 78 ? 1.988 7.411 -1.710 1.00 93.44 78 LEU A O 1
ATOM 654 N N . LEU A 1 79 ? 2.532 8.291 -3.707 1.00 92.62 79 LEU A N 1
ATOM 655 C CA . LEU A 1 79 ? 1.356 9.151 -3.807 1.00 92.62 79 LEU A CA 1
ATOM 656 C C . LEU A 1 79 ? 0.071 8.323 -3.692 1.00 92.62 79 LEU A C 1
ATOM 658 O O . LEU A 1 79 ? -0.798 8.644 -2.883 1.00 92.62 79 LEU A O 1
ATOM 662 N N . MET A 1 80 ? -0.022 7.220 -4.438 1.00 89.19 80 MET A N 1
ATOM 663 C CA . MET A 1 80 ? -1.191 6.346 -4.405 1.00 89.19 80 MET A CA 1
ATOM 664 C C . MET A 1 80 ? -1.419 5.735 -3.018 1.00 89.19 80 MET A C 1
ATOM 666 O O . MET A 1 80 ? -2.533 5.796 -2.496 1.00 89.19 80 MET A O 1
ATOM 670 N N . VAL A 1 81 ? -0.379 5.159 -2.405 1.00 90.88 81 VAL A N 1
ATOM 671 C CA . VAL A 1 81 ? -0.486 4.553 -1.068 1.00 90.88 81 VAL A CA 1
ATOM 672 C C . VAL A 1 81 ? -0.940 5.591 -0.041 1.00 90.88 81 VAL A C 1
ATOM 674 O O . VAL A 1 81 ? -1.807 5.298 0.784 1.00 90.88 81 VAL A O 1
ATOM 677 N N . ASN A 1 82 ? -0.417 6.816 -0.117 1.00 93.50 82 ASN A N 1
ATOM 678 C CA . ASN A 1 82 ? -0.821 7.903 0.771 1.00 93.50 82 ASN A CA 1
ATOM 679 C C . ASN A 1 82 ? -2.288 8.304 0.561 1.00 93.50 82 ASN A C 1
ATOM 681 O O . ASN A 1 82 ? -3.022 8.406 1.542 1.00 93.50 82 ASN A O 1
ATOM 685 N N . ILE A 1 83 ? -2.747 8.456 -0.687 1.00 92.25 83 ILE A N 1
ATOM 686 C CA . ILE A 1 83 ? -4.155 8.764 -0.990 1.00 92.25 83 ILE A CA 1
ATOM 687 C C . ILE A 1 83 ? -5.078 7.679 -0.425 1.00 92.25 83 ILE A C 1
ATOM 689 O O . ILE A 1 83 ? -6.022 7.989 0.300 1.00 92.25 83 ILE A O 1
ATOM 693 N N . LEU A 1 84 ? -4.793 6.402 -0.702 1.00 89.62 84 LEU A N 1
ATOM 694 C CA . LEU A 1 84 ? -5.604 5.287 -0.204 1.00 89.62 84 LEU A CA 1
ATOM 695 C C . LEU A 1 84 ? -5.624 5.234 1.329 1.00 89.62 84 LEU A C 1
ATOM 697 O O . LEU A 1 84 ? -6.670 4.972 1.923 1.00 89.62 84 LEU A O 1
ATOM 701 N N . THR A 1 85 ? -4.491 5.530 1.969 1.00 89.81 85 THR A N 1
ATOM 702 C CA . THR A 1 85 ? -4.382 5.585 3.433 1.00 89.81 85 THR A CA 1
ATOM 703 C C . THR A 1 85 ? -5.242 6.706 4.010 1.00 89.81 85 THR A C 1
ATOM 705 O O . THR A 1 85 ? -6.014 6.465 4.936 1.00 89.81 85 THR A O 1
ATOM 708 N N . VAL A 1 86 ? -5.176 7.912 3.437 1.00 92.75 86 VAL A N 1
ATOM 709 C CA . VAL A 1 86 ? -5.997 9.054 3.868 1.00 92.75 86 VAL A CA 1
ATOM 710 C C . VAL A 1 86 ? -7.485 8.745 3.716 1.00 92.75 86 VAL A C 1
ATOM 712 O O . VAL A 1 86 ? -8.240 8.945 4.664 1.00 92.75 86 VAL A O 1
ATOM 715 N N . LEU A 1 87 ? -7.907 8.199 2.573 1.00 90.12 87 LEU A N 1
ATOM 716 C CA . LEU A 1 87 ? -9.308 7.838 2.333 1.00 90.12 87 LEU A CA 1
ATOM 717 C C . LEU A 1 87 ? -9.805 6.771 3.316 1.00 90.12 87 LEU A C 1
ATOM 719 O O . LEU A 1 87 ? -10.921 6.863 3.830 1.00 90.12 87 LEU A O 1
ATOM 723 N N . ASN A 1 88 ? -8.979 5.762 3.605 1.00 88.94 88 ASN A N 1
ATOM 724 C CA . ASN A 1 88 ? -9.320 4.722 4.568 1.00 88.94 88 ASN A CA 1
ATOM 725 C C . ASN A 1 88 ? -9.449 5.285 5.992 1.00 88.94 88 ASN A C 1
ATOM 727 O O . ASN A 1 88 ? -10.401 4.944 6.695 1.00 88.94 88 ASN A O 1
ATOM 731 N N . ASN A 1 89 ? -8.541 6.182 6.387 1.00 89.31 89 ASN A N 1
ATOM 732 C CA . ASN A 1 89 ? -8.572 6.834 7.695 1.00 89.31 89 ASN A CA 1
ATOM 733 C C . ASN A 1 89 ? -9.787 7.753 7.829 1.00 89.31 89 ASN A C 1
ATOM 735 O O . ASN A 1 89 ? -10.534 7.613 8.785 1.00 89.31 89 ASN A O 1
ATOM 739 N N . GLN A 1 90 ? -10.066 8.603 6.837 1.00 89.06 90 GLN A N 1
ATOM 740 C CA . GLN A 1 90 ? -11.251 9.468 6.835 1.00 89.06 90 GLN A CA 1
ATOM 741 C C . GLN A 1 90 ? -12.550 8.667 6.925 1.00 89.06 90 GLN A C 1
ATOM 743 O O . GLN A 1 90 ? -13.470 9.041 7.651 1.00 89.06 90 GLN A O 1
ATOM 748 N N . LYS A 1 91 ? -12.633 7.548 6.197 1.00 87.94 91 LYS A N 1
ATOM 749 C CA . LYS A 1 91 ? -13.789 6.656 6.275 1.00 87.94 91 LYS A CA 1
ATOM 750 C C . LYS A 1 91 ? -13.933 6.071 7.673 1.00 87.94 91 LYS A C 1
ATOM 752 O O . LYS A 1 91 ? -15.037 6.042 8.205 1.00 87.94 91 LYS A O 1
ATOM 757 N N . MET A 1 92 ? -12.836 5.615 8.265 1.00 86.81 92 MET A N 1
ATOM 758 C CA . MET A 1 92 ? -12.841 5.085 9.620 1.00 86.81 92 MET A CA 1
ATOM 759 C C . MET A 1 92 ? -13.208 6.166 10.635 1.00 86.81 92 MET A C 1
ATOM 761 O O . MET A 1 92 ? -14.015 5.895 11.510 1.00 86.81 92 MET A O 1
ATOM 765 N N . ASP A 1 93 ? -12.687 7.385 10.505 1.00 88.31 93 ASP A N 1
ATOM 766 C CA . ASP A 1 93 ? -12.903 8.504 11.423 1.00 88.31 93 ASP A CA 1
ATOM 767 C C . ASP A 1 93 ? -14.360 8.978 11.460 1.00 88.31 93 ASP A C 1
ATOM 769 O O . ASP A 1 93 ? -14.902 9.142 12.553 1.00 88.31 93 ASP A O 1
ATOM 773 N N . HIS A 1 94 ? -15.021 9.076 10.305 1.00 88.12 94 HIS A N 1
ATOM 774 C CA . HIS A 1 94 ? -16.403 9.557 10.211 1.00 88.12 94 HIS A CA 1
ATOM 775 C C . HIS A 1 94 ? -17.484 8.479 10.375 1.00 88.12 94 HIS A C 1
ATOM 777 O O . HIS A 1 94 ? -18.653 8.831 10.505 1.00 88.12 94 HIS A O 1
ATOM 783 N N . SER A 1 95 ? -17.131 7.190 10.355 1.00 88.25 95 SER A N 1
ATOM 784 C CA . SER A 1 95 ? -18.123 6.110 10.451 1.00 88.25 95 SER A CA 1
ATOM 785 C C . SER A 1 95 ? -18.404 5.712 11.898 1.00 88.25 95 SER A C 1
ATOM 787 O O . SER A 1 95 ? -17.500 5.632 12.735 1.00 88.25 95 SER A O 1
ATOM 789 N N . THR A 1 96 ? -19.661 5.377 12.167 1.00 87.56 96 THR A N 1
ATOM 790 C CA . THR A 1 96 ? -20.092 4.725 13.409 1.00 87.56 96 THR A CA 1
ATOM 791 C C . THR A 1 96 ? -19.758 3.228 13.402 1.00 87.56 96 THR A C 1
ATOM 793 O O . THR A 1 96 ? -19.566 2.619 12.349 1.00 87.56 96 THR A O 1
ATOM 796 N N . GLU A 1 97 ? -19.740 2.588 14.575 1.00 83.38 97 GLU A N 1
ATOM 797 C CA . GLU A 1 97 ? -19.487 1.141 14.694 1.00 83.38 97 GLU A CA 1
ATOM 798 C C . GLU A 1 97 ? -20.469 0.301 13.851 1.00 83.38 97 GLU A C 1
ATOM 800 O O . GLU A 1 97 ? -20.083 -0.668 13.194 1.00 83.38 97 GLU A O 1
ATOM 805 N N . ALA A 1 98 ? -21.744 0.704 13.802 1.00 84.06 98 ALA A N 1
ATOM 806 C CA . ALA A 1 98 ? -22.768 0.021 13.014 1.00 84.06 98 ALA A CA 1
ATOM 807 C C . ALA A 1 98 ? -22.481 0.076 11.502 1.00 84.06 98 ALA A C 1
ATOM 809 O O . ALA A 1 98 ? -22.667 -0.923 10.802 1.00 84.06 98 ALA A O 1
ATOM 810 N N . GLU A 1 99 ? -21.988 1.211 11.003 1.00 86.56 99 GLU A N 1
ATOM 811 C CA . GLU A 1 99 ? -21.619 1.412 9.593 1.00 86.56 99 GLU A CA 1
ATOM 8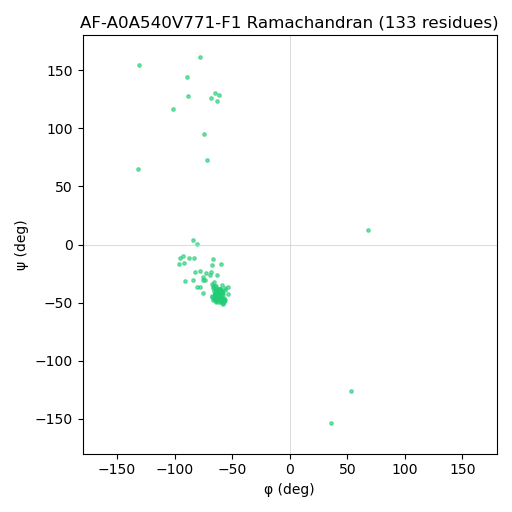12 C C . GLU A 1 99 ? -20.327 0.678 9.213 1.00 86.56 99 GLU A C 1
ATOM 814 O O . GLU A 1 99 ? -20.128 0.309 8.050 1.00 86.56 99 GLU A O 1
ATOM 819 N N . LEU A 1 100 ? -19.468 0.411 10.199 1.00 86.62 100 LEU A N 1
ATOM 820 C CA . LEU A 1 100 ? -18.228 -0.343 10.036 1.00 86.62 100 LEU A CA 1
ATOM 821 C C . LEU A 1 100 ? -18.439 -1.867 10.014 1.00 86.62 100 LEU A C 1
ATOM 823 O O . LEU A 1 100 ? -17.488 -2.624 9.803 1.00 86.62 100 LEU A O 1
ATOM 827 N N . LYS A 1 101 ? -19.676 -2.365 10.126 1.00 88.06 101 LYS A N 1
ATOM 828 C CA . LYS A 1 101 ? -19.947 -3.801 9.957 1.00 88.06 101 LYS A CA 1
ATOM 829 C C . LYS A 1 101 ? -19.577 -4.286 8.552 1.00 88.06 101 LYS A C 1
ATOM 831 O O . LYS A 1 101 ? -19.987 -3.734 7.527 1.00 88.06 101 LYS A O 1
ATOM 836 N N . GLY A 1 102 ? -18.789 -5.361 8.498 1.00 87.62 102 GLY A N 1
ATOM 837 C CA . GLY A 1 102 ? -18.241 -5.900 7.252 1.00 87.62 102 GLY A CA 1
ATOM 838 C C . GLY A 1 102 ? -17.199 -4.998 6.581 1.00 87.62 102 GLY A C 1
ATOM 839 O O . GLY A 1 102 ? -16.844 -5.243 5.421 1.00 87.62 102 GLY A O 1
ATOM 840 N N . PHE A 1 103 ? -16.704 -3.970 7.280 1.00 87.31 103 PHE A N 1
ATOM 841 C CA . PHE A 1 103 ? -15.681 -3.060 6.777 1.00 87.31 103 PHE A CA 1
ATOM 842 C C . PHE A 1 103 ? -14.448 -3.814 6.288 1.00 87.31 103 PHE A C 1
ATOM 844 O O . PHE A 1 103 ? -13.985 -3.521 5.192 1.00 87.31 103 PHE A O 1
ATOM 851 N N . ALA A 1 104 ? -13.981 -4.836 7.016 1.00 86.75 104 ALA A N 1
ATOM 852 C CA . ALA A 1 104 ? -12.770 -5.580 6.667 1.00 86.75 104 ALA A CA 1
ATOM 853 C C . ALA A 1 104 ? -12.834 -6.239 5.277 1.00 86.75 104 ALA A C 1
ATOM 855 O O . ALA A 1 104 ? -11.858 -6.242 4.533 1.00 86.75 104 ALA A O 1
ATOM 856 N N . ARG A 1 105 ? -13.993 -6.794 4.899 1.00 87.88 105 ARG A N 1
ATOM 857 C CA . ARG A 1 105 ? -14.177 -7.403 3.571 1.00 87.88 105 ARG A CA 1
ATOM 858 C C . ARG A 1 105 ? -14.319 -6.344 2.485 1.00 87.88 105 ARG A C 1
ATOM 860 O O . ARG A 1 105 ? -13.749 -6.491 1.409 1.00 87.88 105 ARG A O 1
ATOM 867 N N . LYS A 1 106 ? -15.075 -5.278 2.763 1.00 90.06 106 LYS A N 1
ATOM 868 C CA . LYS A 1 106 ? -15.269 -4.175 1.813 1.00 90.06 106 LYS A CA 1
ATOM 869 C C . LYS A 1 106 ? -13.948 -3.461 1.523 1.00 90.06 106 LYS A C 1
ATOM 871 O O . LYS A 1 106 ? -13.656 -3.203 0.362 1.00 90.06 106 LYS A O 1
ATOM 876 N N . SER A 1 107 ? -13.145 -3.173 2.547 1.00 87.25 107 SER A N 1
ATOM 877 C CA . SER A 1 107 ? -11.839 -2.527 2.390 1.00 87.25 107 SER A CA 1
ATOM 878 C C . SER A 1 107 ? -10.859 -3.413 1.626 1.00 87.25 107 SER A C 1
ATOM 880 O O . SER A 1 107 ? -10.164 -2.911 0.750 1.00 87.25 107 SER A O 1
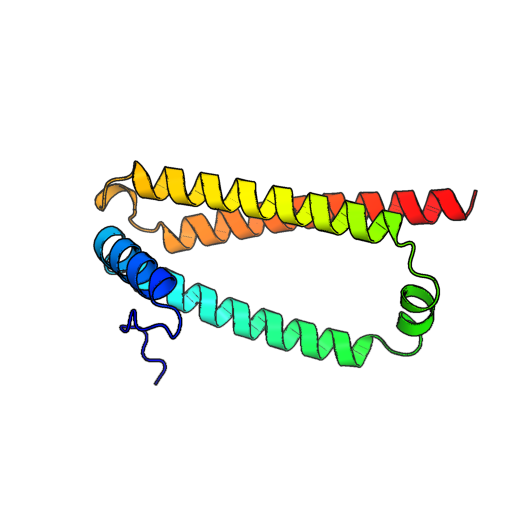ATOM 882 N N . LEU A 1 108 ? -10.875 -4.730 1.863 1.00 89.00 108 LEU A N 1
ATOM 883 C CA . LEU A 1 108 ? -10.091 -5.688 1.084 1.00 89.00 108 LEU A CA 1
ATOM 884 C C . LEU A 1 108 ? -10.462 -5.661 -0.407 1.00 89.00 108 LEU A C 1
ATOM 886 O O . LEU A 1 108 ? -9.577 -5.581 -1.253 1.00 89.00 108 LEU A O 1
ATOM 890 N N . LEU A 1 109 ? -11.758 -5.704 -0.735 1.00 90.19 109 LEU A N 1
ATOM 891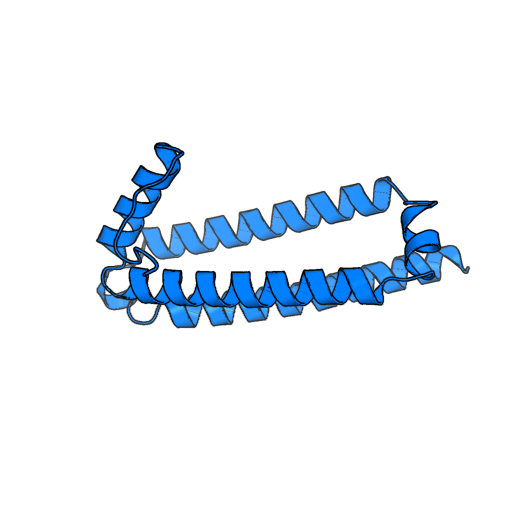 C CA . LEU A 1 109 ? -12.229 -5.676 -2.125 1.00 90.19 109 LEU A CA 1
ATOM 892 C C . LEU A 1 109 ? -11.893 -4.355 -2.823 1.00 90.19 109 LEU A C 1
ATOM 894 O O . LEU A 1 109 ? -11.416 -4.366 -3.954 1.00 90.19 109 LEU A O 1
ATOM 898 N N . VAL A 1 110 ? -12.103 -3.224 -2.143 1.00 90.12 110 VAL A N 1
ATOM 899 C CA . VAL A 1 110 ? -11.741 -1.899 -2.667 1.00 90.12 110 VAL A CA 1
ATOM 900 C C . VAL A 1 110 ? -10.231 -1.799 -2.880 1.00 90.12 110 VAL A C 1
ATOM 902 O O . VAL A 1 110 ? -9.797 -1.334 -3.929 1.00 90.12 110 VAL A O 1
ATOM 905 N N . GLY A 1 111 ? -9.431 -2.289 -1.930 1.00 88.44 111 GLY A N 1
ATOM 906 C CA . GLY A 1 111 ? -7.976 -2.338 -2.053 1.00 88.44 111 GLY A CA 1
ATOM 907 C C . GLY A 1 111 ? -7.516 -3.206 -3.224 1.00 88.44 111 GLY A C 1
ATOM 908 O O . GLY A 1 111 ? -6.661 -2.782 -3.995 1.00 88.44 111 GLY A O 1
ATOM 909 N N . ALA A 1 112 ? -8.119 -4.383 -3.413 1.00 89.75 112 ALA A N 1
ATOM 910 C CA . ALA A 1 112 ? -7.815 -5.266 -4.537 1.00 89.75 112 ALA A CA 1
ATOM 911 C C . ALA A 1 112 ? -8.190 -4.637 -5.889 1.00 89.75 112 ALA A C 1
ATOM 913 O O . ALA A 1 112 ? -7.406 -4.701 -6.833 1.00 89.75 112 ALA A O 1
ATOM 914 N N . ALA A 1 113 ? -9.353 -3.985 -5.977 1.00 92.56 113 ALA A N 1
ATOM 915 C CA . ALA A 1 113 ? -9.773 -3.271 -7.180 1.00 92.56 113 ALA A CA 1
ATOM 916 C C . ALA A 1 113 ? -8.832 -2.099 -7.507 1.00 92.56 113 ALA A C 1
ATOM 918 O O . ALA A 1 113 ? -8.422 -1.943 -8.657 1.00 92.56 113 ALA A O 1
ATOM 919 N N . ALA A 1 114 ? -8.435 -1.317 -6.497 1.00 90.38 114 ALA A N 1
ATOM 920 C CA . ALA A 1 114 ? -7.470 -0.232 -6.657 1.00 90.38 114 ALA A CA 1
ATOM 921 C C . ALA A 1 114 ? -6.094 -0.753 -7.104 1.00 90.38 114 ALA A C 1
ATOM 923 O O . ALA A 1 114 ? -5.499 -0.203 -8.028 1.00 90.38 114 ALA A O 1
ATOM 924 N N . ALA A 1 115 ? -5.617 -1.849 -6.507 1.00 88.56 115 ALA A N 1
ATOM 925 C CA . ALA A 1 115 ? -4.360 -2.486 -6.888 1.00 88.56 115 ALA A CA 1
ATOM 926 C C . ALA A 1 115 ? -4.391 -3.021 -8.329 1.00 88.56 115 ALA A C 1
ATOM 928 O O . ALA A 1 115 ? -3.410 -2.870 -9.053 1.00 88.56 115 ALA A O 1
ATOM 929 N N . LEU A 1 116 ? -5.513 -3.600 -8.769 1.00 92.94 116 LEU A N 1
ATOM 930 C CA . LEU A 1 116 ? -5.677 -4.072 -10.144 1.00 92.94 116 LEU A CA 1
ATOM 931 C C . LEU A 1 116 ? -5.662 -2.911 -11.146 1.00 92.94 116 LEU A C 1
ATOM 933 O O . LEU A 1 116 ? -4.943 -2.974 -12.141 1.00 92.94 116 LEU A O 1
ATOM 937 N N . ALA A 1 117 ? -6.408 -1.837 -10.871 1.00 92.12 117 ALA A N 1
ATOM 938 C CA . ALA A 1 117 ? -6.394 -0.634 -11.703 1.00 92.12 117 ALA A CA 1
ATOM 939 C C . ALA A 1 117 ? -4.977 -0.047 -11.811 1.00 92.12 117 ALA A C 1
ATOM 941 O O . ALA A 1 117 ? -4.515 0.296 -12.898 1.00 92.12 117 ALA A O 1
ATOM 942 N N . PHE A 1 118 ? -4.254 -0.008 -10.693 1.00 89.06 118 PHE A N 1
ATOM 943 C CA . PHE A 1 118 ? -2.872 0.452 -10.647 1.00 89.06 118 PHE A CA 1
ATOM 944 C C . PHE A 1 118 ? -1.913 -0.443 -11.441 1.00 89.06 118 PHE A C 1
ATOM 946 O O . PHE A 1 118 ? -1.080 0.066 -12.189 1.00 89.06 118 PHE A O 1
ATOM 953 N N . ALA A 1 119 ? -2.056 -1.766 -11.339 1.00 89.00 119 ALA A N 1
ATOM 954 C CA . ALA A 1 119 ? -1.254 -2.712 -12.108 1.00 89.00 119 ALA A CA 1
ATOM 955 C C . ALA A 1 119 ? -1.431 -2.512 -13.622 1.00 89.00 119 ALA A C 1
ATOM 957 O O . ALA A 1 119 ? -0.449 -2.557 -14.360 1.00 89.00 119 ALA A O 1
ATOM 958 N N . ILE A 1 120 ? -2.656 -2.225 -14.079 1.00 93.56 120 ILE A N 1
ATOM 959 C CA . ILE A 1 120 ? -2.940 -1.912 -15.488 1.00 93.56 120 ILE A CA 1
ATOM 960 C C . ILE A 1 120 ? -2.219 -0.627 -15.917 1.00 93.56 120 ILE A C 1
ATOM 962 O O . ILE A 1 120 ? -1.565 -0.620 -16.959 1.00 93.56 120 ILE A O 1
ATOM 966 N N . ILE A 1 121 ? -2.289 0.437 -15.109 1.00 91.31 121 ILE A N 1
ATOM 967 C CA . ILE A 1 121 ? -1.616 1.714 -15.402 1.00 91.31 121 ILE A CA 1
ATOM 968 C C . ILE A 1 121 ? -0.098 1.515 -15.488 1.00 91.31 121 ILE A C 1
ATOM 970 O O . ILE A 1 121 ? 0.527 1.956 -16.450 1.00 91.31 121 ILE A O 1
ATOM 974 N N . ILE A 1 122 ? 0.503 0.811 -14.523 1.00 88.31 122 ILE A N 1
ATOM 975 C CA . ILE A 1 122 ? 1.942 0.510 -14.555 1.00 88.31 122 ILE A CA 1
ATOM 976 C C . ILE A 1 122 ? 2.300 -0.290 -15.800 1.00 88.31 122 ILE A C 1
ATOM 978 O O . ILE A 1 122 ? 3.283 0.025 -16.464 1.00 88.31 122 ILE A O 1
ATOM 982 N N . PHE A 1 123 ? 1.518 -1.318 -16.124 1.00 89.50 123 PHE A N 1
ATOM 983 C CA . PHE A 1 123 ? 1.785 -2.153 -17.287 1.00 89.50 123 PHE A CA 1
ATOM 984 C C . PHE A 1 123 ? 1.799 -1.323 -18.579 1.00 89.50 123 PHE A C 1
ATOM 986 O O . PHE A 1 123 ? 2.710 -1.469 -19.391 1.00 89.50 123 PHE A O 1
ATOM 993 N N . GLN A 1 124 ? 0.861 -0.384 -18.730 1.00 90.62 124 GLN A N 1
ATOM 994 C CA . GLN A 1 124 ? 0.846 0.559 -19.851 1.00 90.62 124 GLN A CA 1
ATOM 995 C C . GLN A 1 124 ? 2.075 1.480 -19.868 1.00 90.62 124 GLN A C 1
ATOM 997 O O . GLN A 1 124 ? 2.670 1.669 -20.928 1.00 90.62 124 GLN A O 1
ATOM 1002 N N . LEU A 1 125 ? 2.487 2.017 -18.713 1.00 87.19 125 LEU A N 1
ATOM 1003 C CA . LEU A 1 125 ? 3.686 2.859 -18.602 1.00 87.19 125 LEU A CA 1
ATOM 1004 C C . LEU A 1 125 ? 4.964 2.095 -18.969 1.00 87.19 125 LEU A C 1
ATOM 1006 O O . LEU A 1 125 ? 5.821 2.643 -19.657 1.00 87.19 125 LEU A O 1
ATOM 1010 N N . ILE A 1 126 ? 5.077 0.829 -18.555 1.00 86.62 126 ILE A N 1
ATOM 1011 C CA . ILE A 1 126 ? 6.204 -0.040 -18.917 1.00 86.62 126 ILE A CA 1
ATOM 1012 C C . ILE A 1 126 ? 6.224 -0.278 -20.427 1.00 86.62 126 ILE A C 1
ATOM 1014 O O . ILE A 1 126 ? 7.272 -0.116 -21.045 1.00 86.62 126 ILE A O 1
ATOM 1018 N N . LEU A 1 127 ? 5.085 -0.628 -21.037 1.00 88.50 127 LEU A N 1
ATOM 1019 C CA . LEU A 1 127 ? 5.011 -0.820 -22.488 1.00 88.50 127 LEU A CA 1
ATOM 1020 C C . LEU A 1 127 ? 5.418 0.450 -23.238 1.00 88.50 127 LEU A C 1
ATOM 1022 O O . LEU A 1 127 ? 6.255 0.381 -24.133 1.00 88.50 127 LEU A O 1
ATOM 1026 N N . PHE A 1 128 ? 4.875 1.606 -22.849 1.00 87.81 128 PHE A N 1
ATOM 1027 C CA . PHE A 1 128 ? 5.229 2.894 -23.446 1.00 87.81 128 PHE A CA 1
ATOM 1028 C C . PHE A 1 128 ? 6.732 3.176 -23.345 1.00 87.81 128 PHE A C 1
ATOM 1030 O O . PHE A 1 128 ? 7.364 3.512 -24.346 1.00 87.81 128 PHE A O 1
ATOM 1037 N N . TYR A 1 129 ? 7.310 2.980 -22.158 1.00 84.44 129 TYR A N 1
ATOM 1038 C CA . TYR A 1 129 ? 8.738 3.155 -21.924 1.00 84.44 129 TYR A CA 1
ATOM 1039 C C . TYR A 1 129 ? 9.576 2.247 -22.834 1.00 84.44 129 TYR A C 1
ATOM 1041 O O . TYR A 1 129 ? 10.468 2.727 -23.529 1.00 84.44 129 TYR A O 1
ATOM 1049 N N . VAL A 1 130 ? 9.241 0.956 -22.910 1.00 84.75 130 VAL A N 1
ATOM 1050 C CA . VAL A 1 130 ? 9.950 -0.007 -23.766 1.00 84.75 130 VAL A CA 1
ATOM 1051 C C . VAL A 1 130 ? 9.842 0.373 -25.245 1.00 84.75 130 VAL A C 1
ATOM 1053 O O . VAL A 1 130 ? 10.856 0.384 -25.937 1.00 84.75 130 VAL A O 1
ATOM 1056 N N . PHE A 1 131 ? 8.655 0.740 -25.739 1.00 87.56 131 PHE A N 1
ATOM 1057 C CA . PHE A 1 131 ? 8.483 1.149 -27.138 1.00 87.56 131 PHE A CA 1
ATOM 1058 C C . PHE A 1 131 ? 9.231 2.445 -27.479 1.00 87.56 131 PHE A C 1
ATOM 1060 O O . PHE A 1 131 ? 9.774 2.549 -28.575 1.00 87.56 131 PHE A O 1
ATOM 1067 N N . SER A 1 132 ? 9.313 3.404 -26.552 1.00 84.00 132 SER A N 1
ATOM 1068 C CA . SER A 1 132 ? 10.069 4.649 -26.762 1.00 84.00 132 SER A CA 1
ATOM 1069 C C . SER A 1 132 ? 11.586 4.464 -26.859 1.00 84.00 132 SER A C 1
ATOM 1071 O O . SER A 1 132 ? 12.262 5.363 -27.335 1.00 84.00 132 SER A O 1
ATOM 1073 N N . GLN A 1 133 ? 12.118 3.328 -26.400 1.00 76.50 133 GLN A N 1
ATOM 1074 C CA . GLN A 1 133 ? 13.547 2.997 -26.485 1.00 76.50 133 GLN A CA 1
ATOM 1075 C C . GLN A 1 133 ? 13.893 2.214 -27.763 1.00 76.50 133 GLN A C 1
ATOM 1077 O O . GLN A 1 133 ? 15.068 2.065 -28.091 1.00 76.50 133 GLN A O 1
ATOM 1082 N N . ILE A 1 134 ? 12.885 1.654 -28.444 1.00 77.62 134 ILE A N 1
ATOM 1083 C CA . ILE A 1 134 ? 13.052 0.867 -29.676 1.00 77.62 134 ILE A CA 1
ATOM 1084 C C . ILE A 1 134 ? 12.958 1.760 -30.926 1.00 77.62 134 ILE A C 1
ATOM 1086 O O . ILE A 1 134 ? 13.604 1.452 -31.927 1.00 77.62 134 ILE A O 1
ATOM 1090 N N . ASN A 1 135 ? 12.161 2.832 -30.867 1.00 54.88 135 ASN A N 1
ATOM 1091 C CA . ASN A 1 135 ? 12.056 3.863 -31.911 1.00 54.88 135 ASN A CA 1
ATOM 1092 C C . ASN A 1 135 ? 13.110 4.957 -31.728 1.00 54.88 135 ASN A C 1
ATOM 1094 O O . ASN A 1 135 ? 13.574 5.482 -32.764 1.00 54.88 135 ASN A O 1
#

Mean predicted aligned error: 7.1 Å